Protein AF-A0A3M7RJP0-F1 (afdb_monomer)

Organism: Brachionus plicatilis (NCBI:txid10195)

Structure (mmCIF, N/CA/C/O backbone):
data_AF-A0A3M7RJP0-F1
#
_entry.id   AF-A0A3M7RJP0-F1
#
loop_
_atom_site.group_PDB
_atom_site.id
_atom_site.type_symbol
_atom_site.label_atom_id
_atom_site.label_alt_id
_atom_site.label_comp_id
_atom_site.label_asym_id
_atom_site.label_entity_id
_atom_site.label_seq_id
_atom_site.pdbx_PDB_ins_code
_atom_site.Cartn_x
_atom_site.Cartn_y
_atom_site.Cartn_z
_atom_site.occupancy
_atom_site.B_iso_or_equiv
_atom_site.auth_seq_id
_atom_site.auth_comp_id
_atom_site.auth_asym_id
_atom_site.auth_atom_id
_atom_site.pdbx_PDB_model_num
ATOM 1 N N . MET A 1 1 ? -23.416 -12.539 9.533 1.00 79.69 1 MET A N 1
ATOM 2 C CA . MET A 1 1 ? -23.923 -11.339 8.826 1.00 79.69 1 MET A CA 1
ATOM 3 C C . MET A 1 1 ? -22.806 -10.360 8.471 1.00 79.69 1 MET A C 1
ATOM 5 O O . MET A 1 1 ? -22.765 -9.941 7.326 1.00 79.69 1 MET A O 1
ATOM 9 N N . TYR A 1 2 ? -21.870 -10.059 9.382 1.00 86.31 2 TYR A N 1
ATOM 10 C CA . TYR A 1 2 ? -20.712 -9.186 9.112 1.00 86.31 2 TYR A CA 1
ATOM 11 C C . TYR A 1 2 ? -19.951 -9.527 7.819 1.00 86.31 2 TYR A C 1
ATOM 13 O O . TYR A 1 2 ? -19.851 -8.670 6.952 1.00 86.31 2 TYR A O 1
ATOM 21 N N . ASN A 1 3 ? -19.530 -10.786 7.627 1.00 87.31 3 ASN A N 1
ATOM 22 C CA . ASN A 1 3 ? -18.800 -11.200 6.417 1.00 87.31 3 ASN A CA 1
ATOM 23 C C . ASN A 1 3 ? -19.570 -10.924 5.116 1.00 87.31 3 ASN A C 1
ATOM 25 O O . ASN A 1 3 ? -18.966 -10.598 4.104 1.00 87.31 3 ASN A O 1
ATOM 29 N N . PHE A 1 4 ? -20.903 -11.029 5.142 1.00 92.12 4 PHE A N 1
ATOM 30 C CA . PHE A 1 4 ? -21.737 -10.737 3.976 1.00 92.12 4 PHE A CA 1
ATOM 31 C C . PHE A 1 4 ? -21.785 -9.233 3.682 1.00 92.12 4 PHE A C 1
ATOM 33 O O . PHE A 1 4 ? -21.627 -8.831 2.537 1.00 92.12 4 PHE A O 1
ATOM 40 N N . VAL A 1 5 ? -21.950 -8.396 4.714 1.00 91.25 5 VAL A N 1
ATOM 41 C CA . VAL A 1 5 ? -21.962 -6.929 4.569 1.00 91.25 5 VAL A CA 1
ATOM 42 C C . VAL A 1 5 ? -20.597 -6.414 4.120 1.00 91.25 5 VAL A C 1
ATOM 44 O O . VAL A 1 5 ? -20.521 -5.612 3.194 1.00 91.25 5 VAL A O 1
ATOM 47 N N . HIS A 1 6 ? -19.525 -6.907 4.739 1.00 89.19 6 HIS A N 1
ATOM 48 C CA . HIS A 1 6 ? -18.163 -6.556 4.363 1.00 89.19 6 HIS A CA 1
ATOM 49 C C . HIS A 1 6 ? -17.849 -6.997 2.927 1.00 89.19 6 HIS A C 1
ATOM 51 O O . HIS A 1 6 ? -17.358 -6.192 2.143 1.00 89.19 6 HIS A O 1
ATOM 57 N N . GLY A 1 7 ? -18.229 -8.225 2.551 1.00 90.38 7 GLY A N 1
ATOM 58 C CA . GLY A 1 7 ? -18.075 -8.724 1.184 1.00 90.38 7 GLY A CA 1
ATOM 59 C C . GLY A 1 7 ? -18.896 -7.938 0.156 1.00 90.38 7 GLY A C 1
ATOM 60 O O . GLY A 1 7 ? -18.452 -7.706 -0.960 1.00 90.38 7 GLY A O 1
ATOM 61 N N . PHE A 1 8 ? -20.093 -7.472 0.509 1.00 93.69 8 PHE A N 1
ATOM 62 C CA . PHE A 1 8 ? -20.869 -6.619 -0.391 1.00 93.69 8 PHE A CA 1
ATOM 63 C C . PHE A 1 8 ? -20.220 -5.237 -0.563 1.00 93.69 8 PHE A C 1
ATOM 65 O O . PHE A 1 8 ? -20.131 -4.727 -1.680 1.00 93.69 8 PHE A O 1
ATOM 72 N N . TYR A 1 9 ? -19.712 -4.656 0.528 1.00 92.56 9 TYR A N 1
ATOM 73 C CA . TYR A 1 9 ? -18.968 -3.399 0.497 1.00 92.56 9 TYR A CA 1
ATOM 74 C C . TYR A 1 9 ? -17.710 -3.492 -0.376 1.00 92.56 9 TYR A C 1
ATOM 76 O O . TYR A 1 9 ? -17.532 -2.641 -1.243 1.00 92.56 9 TYR A O 1
ATOM 84 N N . SER A 1 10 ? -16.884 -4.532 -0.218 1.00 91.19 10 SER A N 1
ATOM 85 C CA . SER A 1 10 ? -15.652 -4.692 -1.009 1.00 91.19 10 SER A CA 1
ATOM 86 C C . SER A 1 10 ? -15.925 -4.816 -2.510 1.00 91.19 10 SER A C 1
ATOM 88 O O . SER A 1 10 ? -15.149 -4.338 -3.342 1.00 91.19 10 SER A O 1
ATOM 90 N N . GLN A 1 11 ? -17.053 -5.426 -2.874 1.00 93.56 11 GLN A N 1
ATOM 91 C CA . GLN A 1 11 ? -17.460 -5.594 -4.267 1.00 93.56 11 GLN A CA 1
ATOM 92 C C . GLN A 1 11 ? -17.898 -4.255 -4.863 1.00 93.56 11 GLN A C 1
ATOM 94 O O . GLN A 1 11 ? -17.484 -3.910 -5.972 1.00 93.56 11 GLN A O 1
ATOM 99 N N . LEU A 1 12 ? -18.692 -3.480 -4.117 1.00 94.25 12 LEU A N 1
ATOM 100 C CA . LEU A 1 12 ? -19.081 -2.127 -4.515 1.00 94.25 12 LEU A CA 1
ATOM 101 C C . LEU A 1 12 ? -17.875 -1.196 -4.615 1.00 94.25 12 LEU A C 1
ATOM 103 O O . LEU A 1 12 ? -17.778 -0.432 -5.570 1.00 94.25 12 LEU A O 1
ATOM 107 N N . GLU A 1 13 ? -16.951 -1.282 -3.663 1.00 92.19 13 GLU A N 1
ATOM 108 C CA . GLU A 1 13 ? -15.703 -0.525 -3.664 1.00 92.19 13 GLU A CA 1
ATOM 109 C C . GLU A 1 13 ? -14.874 -0.834 -4.916 1.00 92.19 13 GLU A C 1
ATOM 111 O O . GLU A 1 13 ? -14.489 0.082 -5.640 1.00 92.19 13 GLU A O 1
ATOM 116 N N . SER A 1 14 ? -14.672 -2.117 -5.232 1.00 90.44 14 SER A N 1
ATOM 117 C CA . SER A 1 14 ? -13.931 -2.546 -6.426 1.00 90.44 14 SER A CA 1
ATOM 118 C C . SER A 1 14 ? -14.586 -2.043 -7.715 1.00 90.44 14 SER A C 1
ATOM 120 O O . SER A 1 14 ? -13.905 -1.526 -8.602 1.00 90.44 14 SER A O 1
ATOM 122 N N . TYR A 1 15 ? -15.915 -2.142 -7.815 1.00 94.44 15 TYR A N 1
ATOM 123 C CA . TYR A 1 15 ? -16.660 -1.613 -8.957 1.00 94.44 15 TYR A CA 1
ATOM 124 C C . TYR A 1 15 ? -16.533 -0.087 -9.066 1.00 94.44 15 TYR A C 1
ATOM 126 O O . TYR A 1 15 ? -16.269 0.432 -10.149 1.00 94.44 15 TYR A O 1
ATOM 134 N N . ALA A 1 16 ? -16.670 0.635 -7.952 1.00 92.44 16 ALA A N 1
ATOM 135 C CA . ALA A 1 16 ? -16.556 2.089 -7.916 1.00 92.44 16 ALA A CA 1
ATOM 136 C C . ALA A 1 16 ? -15.149 2.562 -8.309 1.00 92.44 16 ALA A C 1
ATOM 138 O O . ALA A 1 16 ? -15.024 3.485 -9.112 1.00 92.44 16 ALA A O 1
ATOM 139 N N . LEU A 1 17 ? -14.097 1.906 -7.807 1.00 91.88 17 LEU A N 1
ATOM 140 C CA . LEU A 1 17 ? -12.705 2.204 -8.162 1.00 91.88 17 LEU A CA 1
ATOM 141 C C . LEU A 1 17 ? -12.457 2.074 -9.667 1.00 91.88 17 LEU A C 1
ATOM 143 O O . LEU A 1 17 ? -11.788 2.927 -10.258 1.00 91.88 17 LEU A O 1
ATOM 147 N N . LEU A 1 18 ? -13.013 1.031 -10.288 1.00 92.19 18 LEU A N 1
ATOM 148 C CA . LEU A 1 18 ? -12.914 0.826 -11.731 1.00 92.19 18 LEU A CA 1
ATOM 149 C C . LEU A 1 18 ? -13.740 1.855 -12.506 1.00 92.19 18 LEU A C 1
ATOM 151 O O . LEU A 1 18 ? -13.224 2.462 -13.442 1.00 92.19 18 LEU A O 1
ATOM 155 N N . TYR A 1 19 ? -14.985 2.095 -12.095 1.00 92.88 19 TYR A N 1
ATOM 156 C CA . TYR A 1 19 ? -15.895 3.024 -12.767 1.00 92.88 19 TYR A CA 1
ATOM 157 C C . TYR A 1 19 ? -15.390 4.474 -12.741 1.00 92.88 19 TYR A C 1
ATOM 159 O O . TYR A 1 19 ? -15.470 5.182 -13.741 1.00 92.88 19 TYR A O 1
ATOM 167 N N . ILE A 1 20 ? -14.829 4.911 -11.611 1.00 91.88 20 ILE A N 1
ATOM 168 C CA . ILE A 1 20 ? -14.260 6.257 -11.440 1.00 91.88 20 ILE A CA 1
ATOM 169 C C . ILE A 1 20 ? -12.923 6.397 -12.189 1.00 91.88 20 ILE A C 1
ATOM 171 O O . ILE A 1 20 ? -12.443 7.509 -12.404 1.00 91.88 20 ILE A O 1
ATOM 175 N N . GLY A 1 21 ? -12.297 5.287 -12.593 1.00 92.06 21 GLY A N 1
ATOM 176 C CA . GLY A 1 21 ? -10.940 5.315 -13.126 1.00 92.06 21 GLY A CA 1
ATOM 177 C C . GLY A 1 21 ? -9.934 5.743 -12.056 1.00 92.06 21 GLY A C 1
ATOM 178 O O . GLY A 1 21 ? -8.995 6.490 -12.334 1.00 92.06 21 GLY A O 1
ATOM 179 N N . ALA A 1 22 ? -10.110 5.274 -10.818 1.00 90.75 22 ALA A N 1
ATOM 180 C CA . ALA A 1 22 ? -9.220 5.621 -9.714 1.00 90.75 22 ALA A CA 1
ATOM 181 C C . ALA A 1 22 ? -7.772 5.175 -9.984 1.00 90.75 22 ALA A C 1
ATOM 183 O O . ALA A 1 22 ? -6.837 5.896 -9.652 1.00 90.75 22 ALA A O 1
ATOM 184 N N . LEU A 1 23 ? -7.577 4.029 -10.649 1.00 90.62 23 LEU A N 1
ATOM 185 C CA . LEU A 1 23 ? -6.252 3.509 -11.009 1.00 90.62 23 LEU A CA 1
ATOM 186 C C . LEU A 1 23 ? -5.464 4.467 -11.927 1.00 90.62 23 LEU A C 1
ATOM 188 O O . LEU A 1 23 ? -4.384 4.899 -11.519 1.00 90.62 23 LEU A O 1
ATOM 192 N N . PRO A 1 24 ? -5.966 4.865 -13.119 1.00 92.50 24 PRO A N 1
ATOM 193 C CA . PRO A 1 24 ? -5.257 5.829 -13.961 1.00 92.50 24 PRO A CA 1
ATOM 194 C C . PRO A 1 24 ? -5.146 7.210 -13.304 1.00 92.50 24 PRO A C 1
ATOM 196 O O . PRO A 1 24 ? -4.149 7.903 -13.507 1.00 92.50 24 PRO A O 1
ATOM 199 N N . TYR A 1 25 ? -6.118 7.608 -12.478 1.00 92.88 25 TYR A N 1
ATOM 200 C CA . TYR A 1 25 ? -6.032 8.854 -11.718 1.00 92.88 25 TYR A CA 1
ATOM 201 C C . TYR A 1 25 ? -4.857 8.843 -10.727 1.00 92.88 25 TYR A C 1
ATOM 203 O O . TYR A 1 25 ? -4.023 9.749 -10.756 1.00 92.88 25 TYR A O 1
ATOM 211 N N . ILE A 1 26 ? -4.740 7.799 -9.899 1.00 93.31 26 ILE A N 1
ATOM 212 C CA . ILE A 1 26 ? -3.635 7.640 -8.942 1.00 93.31 26 ILE A CA 1
ATOM 213 C C . ILE A 1 26 ? -2.304 7.532 -9.687 1.00 93.31 26 ILE A C 1
ATOM 215 O O . ILE A 1 26 ? -1.337 8.170 -9.281 1.00 93.31 26 ILE A O 1
ATOM 219 N N . TRP A 1 27 ? -2.248 6.802 -10.802 1.00 93.50 27 TRP A 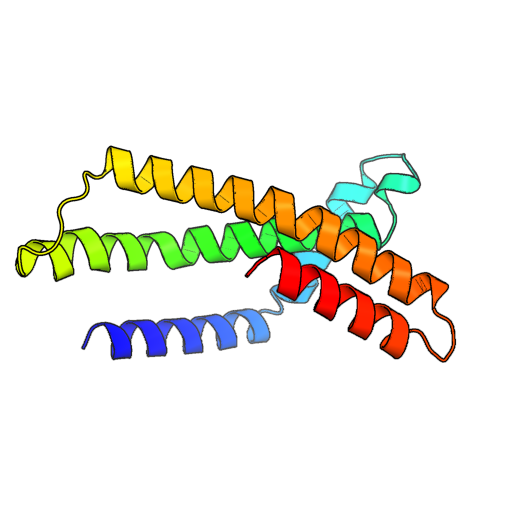N 1
ATOM 220 C CA . TRP A 1 27 ? -1.038 6.717 -11.623 1.00 93.50 27 TRP A CA 1
ATOM 221 C C . TRP A 1 27 ? -0.560 8.096 -12.103 1.00 93.50 27 TRP A C 1
ATOM 223 O O . TRP A 1 27 ? 0.612 8.440 -11.943 1.00 93.50 27 TRP A O 1
ATOM 233 N N . ASN A 1 28 ? -1.473 8.922 -12.618 1.00 92.88 28 ASN A N 1
ATOM 234 C CA . ASN A 1 28 ? -1.157 10.280 -13.066 1.00 92.88 28 ASN A CA 1
ATOM 235 C C . ASN A 1 28 ? -0.764 11.211 -11.911 1.00 92.88 28 ASN A C 1
ATOM 237 O O . ASN A 1 28 ? 0.069 12.101 -12.083 1.00 92.88 28 ASN A O 1
ATOM 241 N N . LEU A 1 29 ? -1.334 11.012 -10.720 1.00 92.44 29 LEU A N 1
ATOM 242 C CA . LEU A 1 29 ? -0.876 11.710 -9.519 1.00 92.44 29 LEU A CA 1
ATOM 243 C C . LEU A 1 29 ? 0.563 11.323 -9.164 1.00 92.44 29 LEU A C 1
ATOM 245 O O . LEU A 1 29 ? 1.367 12.208 -8.873 1.00 92.44 29 LEU A O 1
ATOM 249 N N . CYS A 1 30 ? 0.894 10.031 -9.232 1.00 92.94 30 CYS A N 1
ATOM 250 C CA . CYS A 1 30 ? 2.234 9.527 -8.937 1.00 92.94 30 CYS A CA 1
ATOM 251 C C . CYS A 1 30 ? 3.273 10.100 -9.905 1.00 92.94 30 CYS A C 1
ATOM 253 O O . CYS A 1 30 ? 4.306 10.616 -9.475 1.00 92.94 30 CYS A O 1
ATOM 255 N N . SER A 1 31 ? 2.983 10.056 -11.208 1.00 89.38 31 SER A N 1
ATOM 256 C CA . SER A 1 31 ? 3.879 10.593 -12.235 1.00 89.38 31 SER A CA 1
ATOM 257 C C . SER A 1 31 ? 4.062 12.105 -12.088 1.00 89.38 31 SER A C 1
ATOM 259 O O . SER A 1 31 ? 5.189 12.595 -12.152 1.00 89.38 31 SER A O 1
ATOM 261 N N . LYS A 1 32 ? 2.988 12.849 -11.788 1.00 90.56 32 LYS A N 1
ATOM 262 C CA . LYS A 1 32 ? 3.063 14.293 -11.531 1.00 90.56 32 LYS A CA 1
ATOM 263 C C . LYS A 1 32 ? 3.915 14.613 -10.301 1.00 90.56 32 LYS A C 1
ATOM 265 O O . LYS A 1 32 ? 4.734 15.524 -10.358 1.00 90.56 32 LYS A O 1
ATOM 270 N N . GLN A 1 33 ? 3.756 13.873 -9.205 1.00 89.25 33 GLN A N 1
ATOM 271 C CA . GLN A 1 33 ? 4.549 14.079 -7.989 1.00 89.25 33 GLN A CA 1
ATOM 272 C C . GLN A 1 33 ? 6.044 13.851 -8.218 1.00 89.25 33 GLN A C 1
ATOM 274 O O . GLN A 1 33 ? 6.853 14.673 -7.791 1.00 89.25 33 GLN A O 1
ATOM 279 N N . LEU A 1 34 ? 6.405 12.781 -8.928 1.00 87.75 34 LEU A N 1
ATOM 280 C CA . LEU A 1 34 ? 7.797 12.490 -9.276 1.00 87.75 34 LEU A CA 1
ATOM 281 C C . LEU A 1 34 ? 8.376 13.506 -10.265 1.00 87.75 34 LEU A C 1
ATOM 283 O O . LEU A 1 34 ? 9.533 13.883 -10.110 1.00 87.75 34 LEU A O 1
ATOM 287 N N . SER A 1 35 ? 7.562 14.042 -11.179 1.00 83.44 35 SER A N 1
ATOM 288 C CA . SER A 1 35 ? 8.008 15.049 -12.153 1.00 83.44 35 SER A CA 1
ATOM 289 C C . SER A 1 35 ? 8.460 16.378 -11.533 1.00 83.44 35 SER A C 1
ATOM 291 O O . SER A 1 35 ? 9.220 17.115 -12.158 1.00 83.44 35 SER A O 1
ATOM 293 N N . TYR A 1 36 ? 8.044 16.686 -10.295 1.00 82.69 36 TYR A N 1
ATOM 294 C CA . TYR A 1 36 ? 8.575 17.838 -9.554 1.00 82.69 36 TYR A CA 1
ATOM 295 C C . TYR A 1 36 ? 10.035 17.646 -9.130 1.00 82.69 36 TYR A C 1
ATOM 297 O O . TYR A 1 36 ? 10.732 18.626 -8.864 1.00 82.69 36 TYR A O 1
ATOM 305 N N . PHE A 1 37 ? 10.509 16.402 -9.068 1.00 83.12 37 PHE A N 1
ATOM 306 C CA . PHE A 1 37 ? 11.901 16.096 -8.796 1.00 83.12 37 PHE A CA 1
ATOM 307 C C . PHE A 1 37 ? 12.677 16.033 -10.116 1.00 83.12 37 PHE A C 1
ATOM 309 O O . PHE A 1 37 ? 12.362 15.266 -11.022 1.00 83.12 37 PHE A O 1
ATOM 316 N N . SER A 1 38 ? 13.740 16.830 -10.217 1.00 68.19 38 SER A N 1
ATOM 317 C CA . SER A 1 38 ? 14.587 16.943 -11.415 1.00 68.19 38 SER A CA 1
ATOM 318 C C . SER A 1 38 ? 15.510 15.739 -11.659 1.00 68.19 38 SER A C 1
ATOM 320 O O . SER A 1 38 ? 16.279 15.741 -12.616 1.00 68.19 38 SER A O 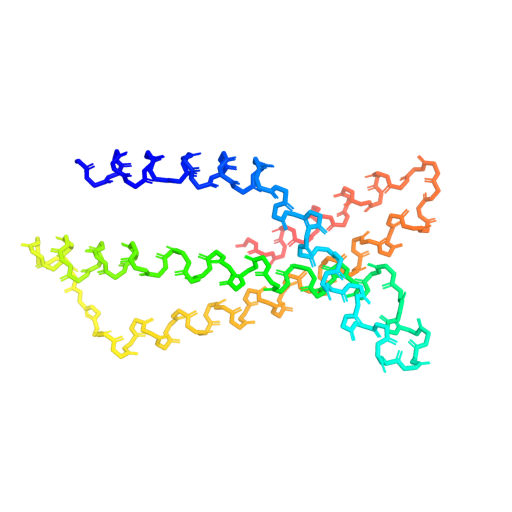1
ATOM 322 N N . SER A 1 39 ? 15.470 14.712 -10.804 1.00 77.19 39 SER A N 1
ATOM 323 C CA . SER A 1 39 ? 16.330 13.533 -10.930 1.00 77.19 39 SER A CA 1
ATOM 324 C C . SER A 1 39 ? 15.754 12.529 -11.929 1.00 77.19 39 SER A C 1
ATOM 326 O O . SER A 1 39 ? 14.647 12.024 -11.747 1.00 77.19 39 SER A O 1
ATOM 328 N N . GLU A 1 40 ? 16.536 12.170 -12.948 1.00 72.62 40 GLU A N 1
ATOM 329 C CA . GLU A 1 40 ? 16.167 11.155 -13.948 1.00 72.62 40 GLU A CA 1
ATOM 330 C C . GLU A 1 40 ? 15.880 9.779 -13.326 1.00 72.62 40 GLU A C 1
ATOM 332 O O . GLU A 1 40 ? 14.980 9.069 -13.769 1.00 72.62 40 GLU A O 1
ATOM 337 N N . TRP A 1 41 ? 16.574 9.429 -12.237 1.00 67.25 41 TRP A N 1
ATOM 338 C CA . TRP A 1 41 ? 16.322 8.195 -11.484 1.00 67.25 41 TRP A CA 1
ATOM 339 C C . TRP A 1 41 ? 14.927 8.172 -10.848 1.00 67.25 41 TRP A C 1
ATOM 341 O O . TRP A 1 41 ? 14.247 7.138 -10.837 1.00 67.25 41 TRP A O 1
ATOM 351 N N . LEU A 1 42 ? 14.477 9.325 -10.346 1.00 71.25 42 LEU A N 1
ATOM 352 C CA . LEU A 1 42 ? 13.152 9.472 -9.750 1.00 71.25 42 LEU A CA 1
ATOM 353 C C . LEU A 1 42 ? 12.051 9.484 -10.813 1.00 71.25 42 LEU A C 1
ATOM 355 O O . LEU A 1 42 ? 10.969 8.997 -10.529 1.00 71.25 42 LEU A O 1
ATOM 359 N N . ASN A 1 43 ? 12.331 9.914 -12.045 1.00 73.94 43 ASN A N 1
ATOM 360 C CA . ASN A 1 43 ? 11.364 9.888 -13.151 1.00 73.94 43 ASN A CA 1
ATOM 361 C C . ASN A 1 43 ? 11.293 8.549 -13.909 1.00 73.94 43 ASN A C 1
ATOM 363 O O . ASN A 1 43 ? 10.638 8.454 -14.946 1.00 73.94 43 ASN A O 1
ATOM 367 N N . SER A 1 44 ? 11.933 7.492 -13.403 1.00 85.25 44 SER A N 1
ATOM 368 C CA . SER A 1 44 ? 11.821 6.159 -13.997 1.00 85.25 44 SER A CA 1
ATOM 369 C C . SER A 1 44 ? 10.460 5.506 -13.702 1.00 85.25 44 SER A C 1
ATOM 371 O O . SER A 1 44 ? 9.879 5.680 -12.631 1.00 85.25 44 SER A O 1
ATOM 373 N N . GLU A 1 45 ? 9.963 4.674 -14.625 1.00 88.12 45 GLU A N 1
ATOM 374 C CA . GLU A 1 45 ? 8.699 3.931 -14.435 1.00 88.12 45 GLU A CA 1
ATOM 375 C C . GLU A 1 45 ? 8.707 3.034 -13.185 1.00 88.12 45 GLU A C 1
ATOM 377 O O . GLU A 1 45 ? 7.656 2.773 -12.601 1.00 88.12 45 GLU A O 1
ATOM 382 N N . ILE A 1 46 ? 9.888 2.570 -12.758 1.00 91.25 46 ILE A N 1
ATOM 383 C CA . ILE A 1 46 ? 10.042 1.764 -11.541 1.00 91.25 46 ILE A CA 1
ATOM 384 C C . ILE A 1 46 ? 9.723 2.625 -10.316 1.00 91.25 46 ILE A C 1
ATOM 386 O O . ILE A 1 46 ? 8.931 2.211 -9.474 1.00 91.25 46 ILE A O 1
ATOM 390 N N . SER A 1 47 ? 10.263 3.845 -10.244 1.00 91.06 47 SER A N 1
ATOM 391 C CA . SER A 1 47 ? 9.980 4.794 -9.161 1.00 91.06 47 SER A CA 1
ATOM 392 C C . SER A 1 47 ? 8.496 5.179 -9.112 1.00 91.06 47 SER A C 1
ATOM 394 O O . SER A 1 47 ? 7.911 5.200 -8.028 1.00 91.06 47 SER A O 1
ATOM 396 N N . ILE A 1 48 ? 7.859 5.398 -10.272 1.00 92.94 48 ILE A N 1
ATOM 397 C CA . ILE A 1 48 ? 6.408 5.659 -10.358 1.00 92.94 48 ILE A CA 1
ATOM 398 C C . ILE A 1 48 ? 5.615 4.459 -9.827 1.00 92.94 48 ILE A C 1
ATOM 400 O O . ILE A 1 48 ? 4.700 4.635 -9.025 1.00 92.94 48 ILE A O 1
ATOM 404 N N . SER A 1 49 ? 5.999 3.239 -10.209 1.00 94.06 49 SER A N 1
ATOM 405 C CA . SER A 1 49 ? 5.351 2.004 -9.746 1.00 94.06 49 SER A CA 1
ATOM 406 C C . SER A 1 49 ? 5.526 1.780 -8.239 1.00 94.06 49 SER A C 1
ATOM 408 O O . SER A 1 49 ? 4.587 1.366 -7.559 1.00 94.06 49 SER A O 1
ATOM 410 N N . CYS A 1 50 ? 6.701 2.101 -7.692 1.00 93.94 50 CYS A N 1
ATOM 411 C CA . CYS A 1 50 ? 6.970 2.067 -6.255 1.00 93.94 50 CYS A CA 1
ATOM 412 C C . CYS A 1 50 ? 6.100 3.071 -5.484 1.00 93.94 50 CYS A C 1
ATOM 414 O O . CYS A 1 50 ? 5.556 2.751 -4.429 1.00 93.94 50 CYS A O 1
ATOM 416 N N . LEU A 1 51 ? 5.922 4.281 -6.010 1.00 93.94 51 LEU A N 1
ATOM 417 C CA . LEU A 1 51 ? 5.033 5.262 -5.391 1.00 93.94 51 LEU A CA 1
ATOM 418 C C . LEU A 1 51 ? 3.563 4.818 -5.480 1.00 93.94 51 LEU A C 1
ATOM 420 O O . LEU A 1 51 ? 2.812 4.924 -4.509 1.00 93.94 51 LEU A O 1
ATOM 424 N N . PHE A 1 52 ? 3.173 4.260 -6.626 1.00 94.88 52 PHE A N 1
ATOM 425 C CA . PHE A 1 52 ? 1.836 3.727 -6.854 1.00 94.88 52 PHE A CA 1
ATOM 426 C C . PHE A 1 52 ? 1.488 2.611 -5.862 1.00 94.88 52 PHE A C 1
ATOM 428 O O . PHE A 1 52 ? 0.411 2.640 -5.263 1.00 94.88 52 PHE A O 1
ATOM 435 N N . ILE A 1 53 ? 2.403 1.663 -5.616 1.00 94.94 53 ILE A N 1
ATOM 436 C CA . ILE A 1 53 ? 2.150 0.590 -4.644 1.00 94.94 53 ILE A CA 1
ATOM 437 C C . ILE A 1 53 ? 2.043 1.127 -3.211 1.00 94.94 53 ILE A C 1
ATOM 439 O O . ILE A 1 53 ? 1.215 0.631 -2.452 1.00 94.94 53 ILE A O 1
ATOM 443 N N . ILE A 1 54 ? 2.792 2.177 -2.841 1.00 95.12 54 ILE A N 1
ATOM 444 C CA . ILE A 1 54 ? 2.641 2.832 -1.527 1.00 95.12 54 ILE A CA 1
ATOM 445 C C . ILE A 1 54 ? 1.230 3.400 -1.386 1.00 95.12 54 ILE A C 1
ATOM 447 O O . ILE A 1 54 ? 0.573 3.152 -0.374 1.00 95.12 54 ILE A O 1
ATOM 451 N N . TYR A 1 55 ? 0.740 4.118 -2.400 1.00 94.56 55 TYR A N 1
ATOM 452 C CA . TYR A 1 55 ? -0.626 4.638 -2.394 1.00 94.56 55 TYR A CA 1
ATOM 453 C C . TYR A 1 55 ? -1.666 3.530 -2.289 1.00 94.56 55 TYR A C 1
ATOM 455 O O . TYR A 1 55 ? -2.617 3.666 -1.522 1.00 94.56 55 TYR A O 1
ATOM 463 N N . PHE A 1 56 ? -1.471 2.425 -3.004 1.00 93.19 56 PHE A N 1
ATOM 464 C CA . PHE A 1 56 ? -2.390 1.295 -2.967 1.00 93.19 56 PHE A CA 1
ATOM 465 C C . PHE A 1 56 ? -2.412 0.603 -1.593 1.00 93.19 56 PHE A C 1
ATOM 467 O O . PHE A 1 56 ? -3.485 0.311 -1.064 1.00 93.19 56 PHE A O 1
ATOM 474 N N . ILE A 1 57 ? -1.245 0.413 -0.966 1.00 93.81 57 ILE A N 1
ATOM 475 C CA . ILE A 1 57 ? -1.135 -0.131 0.397 1.00 93.81 57 ILE A CA 1
ATOM 476 C C . ILE A 1 57 ? -1.814 0.804 1.402 1.00 93.81 57 ILE A C 1
ATOM 478 O O . ILE A 1 57 ? -2.592 0.345 2.235 1.00 93.81 57 ILE A O 1
ATOM 482 N N . LEU A 1 58 ? -1.552 2.112 1.323 1.00 94.62 58 LEU A N 1
ATOM 483 C CA . LEU A 1 58 ? -2.179 3.100 2.203 1.00 94.62 58 LEU A CA 1
ATOM 484 C C . LEU A 1 58 ? -3.697 3.129 2.032 1.00 94.62 58 LEU A C 1
ATOM 486 O O . LEU A 1 58 ? -4.418 3.147 3.026 1.00 94.62 58 LEU A O 1
ATOM 490 N N . TYR A 1 59 ? -4.174 3.095 0.789 1.00 93.81 59 TYR A N 1
ATOM 491 C CA . TYR A 1 59 ? -5.595 3.036 0.476 1.00 93.81 59 TYR A CA 1
ATOM 492 C C . TYR A 1 59 ? -6.252 1.819 1.137 1.00 93.81 59 TYR A C 1
ATOM 494 O O . TYR A 1 59 ? -7.191 1.989 1.913 1.00 93.81 59 TYR A O 1
ATOM 502 N N . GLY A 1 60 ? -5.703 0.617 0.926 1.00 91.94 60 GLY A N 1
ATOM 503 C CA . GLY A 1 60 ? -6.251 -0.609 1.512 1.00 91.94 60 GLY A CA 1
ATOM 504 C C . GLY A 1 60 ? -6.203 -0.623 3.043 1.00 91.94 60 GLY A C 1
ATOM 505 O O . GLY A 1 60 ? -7.119 -1.124 3.693 1.00 91.94 60 GLY A O 1
ATOM 506 N N . GLN A 1 61 ? -5.171 -0.025 3.643 1.00 93.25 61 GLN A N 1
ATOM 507 C CA . GLN A 1 61 ? -5.095 0.134 5.097 1.00 93.25 61 GLN A CA 1
ATOM 508 C C . GLN A 1 61 ? -6.183 1.078 5.614 1.00 93.25 61 GLN A C 1
ATOM 510 O O . GLN A 1 61 ? -6.856 0.754 6.587 1.00 93.25 61 GLN A O 1
ATOM 515 N N . ILE A 1 62 ? -6.411 2.213 4.951 1.00 93.19 62 ILE A N 1
ATOM 516 C CA . ILE A 1 62 ? -7.435 3.184 5.357 1.00 93.19 62 ILE A CA 1
ATOM 517 C C . ILE A 1 62 ? -8.846 2.606 5.202 1.00 93.19 62 ILE A C 1
ATOM 519 O O . ILE A 1 62 ? -9.667 2.788 6.102 1.00 93.19 62 ILE A O 1
ATOM 523 N N . THR A 1 63 ? -9.142 1.905 4.105 1.00 92.31 63 THR A N 1
ATOM 524 C CA . THR A 1 63 ? -10.480 1.337 3.878 1.00 92.31 63 THR A CA 1
ATOM 525 C C . THR A 1 63 ? -10.731 0.098 4.730 1.00 92.31 63 THR A C 1
ATOM 527 O O . THR A 1 63 ? -11.848 -0.091 5.206 1.00 92.31 63 THR A O 1
ATOM 530 N N . GLY A 1 64 ? -9.699 -0.704 5.012 1.00 90.31 64 GLY A N 1
ATOM 531 C CA . GLY A 1 64 ? -9.790 -1.902 5.851 1.00 90.31 64 GLY A CA 1
ATOM 532 C C . GLY A 1 64 ? -9.815 -1.638 7.361 1.00 90.31 64 GLY A C 1
ATOM 533 O O . GLY A 1 64 ? -10.418 -2.411 8.111 1.00 90.31 64 GLY A O 1
ATOM 534 N N . LEU A 1 65 ? -9.202 -0.551 7.838 1.00 92.06 65 LEU A N 1
ATOM 535 C CA . LEU A 1 65 ? -9.067 -0.267 9.273 1.00 92.06 65 LEU A CA 1
ATOM 536 C C . LEU A 1 65 ? -10.415 -0.133 10.015 1.00 92.06 65 LEU A C 1
ATOM 538 O O . LEU A 1 65 ? -10.549 -0.761 11.068 1.00 92.06 65 LEU A O 1
ATOM 542 N N . PRO A 1 66 ? -11.444 0.571 9.495 1.00 91.56 66 PRO A N 1
ATOM 543 C CA . PRO A 1 66 ? -12.766 0.621 10.125 1.00 91.56 66 PRO A CA 1
ATOM 544 C C . PRO A 1 66 ? -13.404 -0.764 10.284 1.00 91.56 66 PRO A C 1
ATOM 546 O O . PRO A 1 66 ? -13.957 -1.078 11.340 1.00 91.56 66 PRO A O 1
ATOM 549 N N . TRP A 1 67 ? -13.284 -1.616 9.260 1.00 92.19 67 TRP A N 1
ATOM 550 C CA . TRP A 1 67 ? -13.806 -2.983 9.288 1.00 92.19 67 TRP A CA 1
ATOM 551 C C . TRP A 1 67 ? -13.081 -3.839 10.320 1.00 92.19 67 TRP A C 1
ATOM 553 O O . TRP A 1 67 ? -13.736 -4.577 11.058 1.00 92.19 67 TRP A O 1
ATOM 563 N N . SER A 1 68 ? -11.758 -3.702 10.404 1.00 90.69 68 SER A N 1
ATOM 564 C CA . SER A 1 68 ? -10.925 -4.409 11.376 1.00 90.69 68 SER A CA 1
ATOM 565 C C . SER A 1 68 ? -11.220 -3.968 12.813 1.00 90.69 68 SER A C 1
ATOM 567 O O . SER A 1 68 ? -11.361 -4.811 13.699 1.00 90.69 68 SER A O 1
ATOM 569 N N . ILE A 1 69 ? -11.408 -2.666 13.057 1.00 91.94 69 ILE A N 1
ATOM 570 C CA . ILE A 1 69 ? -11.800 -2.150 14.378 1.00 91.94 69 ILE A CA 1
ATOM 571 C C . ILE A 1 69 ? -13.162 -2.712 14.789 1.00 91.94 69 ILE A C 1
ATOM 573 O O . ILE A 1 69 ? -13.303 -3.213 15.903 1.00 91.94 69 ILE A O 1
ATOM 577 N N . TYR A 1 70 ? -14.152 -2.671 13.89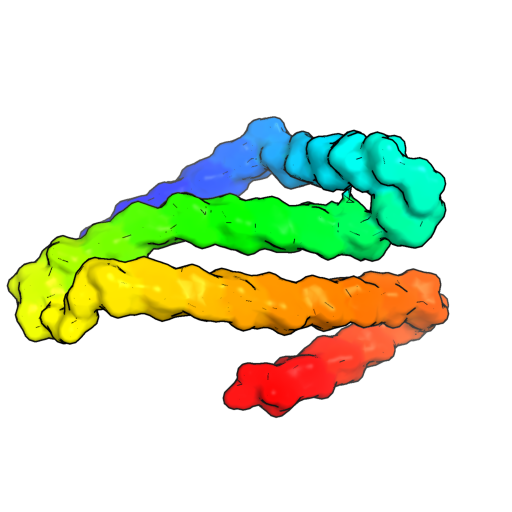3 1.00 91.69 70 TYR A N 1
ATOM 578 C CA . TYR A 1 70 ? -15.481 -3.211 14.177 1.00 91.69 70 TYR A CA 1
ATOM 579 C C . TYR A 1 70 ? -15.428 -4.712 14.485 1.00 91.69 70 TYR A C 1
ATOM 581 O O . TYR A 1 70 ? -16.062 -5.191 15.424 1.00 91.69 70 TYR A O 1
ATOM 589 N N . TYR A 1 71 ? -14.642 -5.467 13.722 1.00 90.38 71 TYR A N 1
ATOM 590 C CA . TYR A 1 71 ? -14.500 -6.897 13.946 1.00 90.38 71 TYR A CA 1
ATOM 591 C C . TYR A 1 71 ? -13.884 -7.214 15.318 1.00 90.38 71 TYR A C 1
ATOM 593 O O . TYR A 1 71 ? -14.492 -7.930 16.109 1.00 90.38 71 TYR A O 1
ATOM 601 N N . ASN A 1 72 ? -12.736 -6.622 15.653 1.00 89.94 72 ASN A N 1
ATOM 602 C CA . ASN A 1 72 ? -12.026 -6.953 16.892 1.00 89.94 72 ASN A CA 1
ATOM 603 C C . ASN A 1 72 ? -12.718 -6.380 18.148 1.00 89.94 72 ASN A C 1
ATOM 605 O O . ASN A 1 72 ? -12.936 -7.094 19.124 1.00 89.94 72 ASN A O 1
ATOM 609 N N . PHE A 1 73 ? -13.115 -5.104 18.133 1.00 92.12 73 PHE A N 1
ATOM 610 C CA . PHE A 1 73 ? -13.609 -4.409 19.336 1.00 92.12 73 PHE A CA 1
ATOM 611 C C . PHE A 1 73 ? -15.134 -4.430 19.500 1.00 92.12 73 PHE A C 1
ATOM 613 O O . PHE A 1 73 ? -15.641 -4.068 20.557 1.00 92.12 73 PHE A O 1
ATOM 620 N N . VAL A 1 74 ? -15.900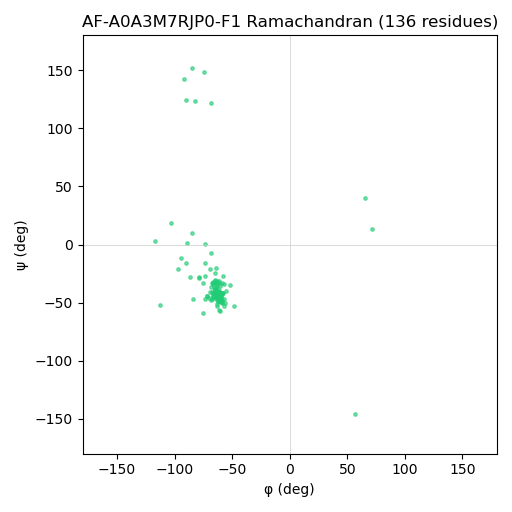 -4.841 18.481 1.00 89.62 74 VAL A N 1
ATOM 621 C CA . VAL A 1 74 ? -17.367 -4.972 18.602 1.00 89.62 74 VAL A CA 1
ATOM 622 C C . VAL A 1 74 ? -17.796 -6.428 18.523 1.00 89.62 74 VAL A C 1
ATOM 624 O O . VAL A 1 74 ? -18.521 -6.896 19.397 1.00 89.62 74 VAL A O 1
ATOM 627 N N . LEU A 1 75 ? -17.370 -7.161 17.493 1.00 90.62 75 LEU A N 1
ATOM 628 C CA . LEU A 1 75 ? -17.775 -8.559 17.322 1.00 90.62 75 LEU A CA 1
ATOM 629 C C . LEU A 1 75 ? -17.036 -9.485 18.288 1.00 90.62 75 LEU A C 1
ATOM 631 O O . LEU A 1 75 ? -17.683 -10.157 19.092 1.00 90.62 75 LEU A O 1
ATOM 635 N N . GLU A 1 76 ? -15.706 -9.522 18.242 1.00 90.44 76 GLU A N 1
ATOM 636 C CA . GLU A 1 76 ? -14.934 -10.450 19.077 1.00 90.44 76 GLU A CA 1
ATOM 637 C C . GLU A 1 76 ? -15.012 -10.106 20.565 1.00 90.44 76 GLU A C 1
ATOM 639 O O . GLU A 1 76 ? -15.105 -11.007 21.401 1.00 90.44 76 GLU A O 1
ATOM 644 N N . GLU A 1 77 ? -15.034 -8.817 20.908 1.00 90.69 77 GLU A N 1
ATOM 645 C CA . GLU A 1 77 ? -15.187 -8.364 22.293 1.00 90.69 77 GLU A CA 1
ATOM 646 C C . GLU A 1 77 ? -16.556 -8.740 22.875 1.00 90.69 77 GLU A C 1
ATOM 648 O O . GLU A 1 77 ? -16.629 -9.230 24.002 1.00 90.69 77 GLU A O 1
ATOM 653 N N . LYS A 1 78 ? -17.636 -8.655 22.083 1.00 88.69 78 LYS A N 1
ATOM 654 C CA . LYS A 1 78 ? -18.972 -9.125 22.494 1.00 88.69 78 LYS A CA 1
ATOM 655 C C . LYS A 1 78 ? -19.004 -10.624 22.800 1.00 88.69 78 LYS A C 1
ATOM 657 O O . LYS A 1 78 ? -19.783 -11.061 23.645 1.00 88.69 78 LYS A O 1
ATOM 662 N N . HIS A 1 79 ? -18.179 -11.411 22.117 1.00 89.38 79 HIS A N 1
ATOM 663 C CA . HIS A 1 79 ? -18.036 -12.844 22.370 1.00 89.38 79 HIS A CA 1
ATOM 664 C C . HIS A 1 79 ? -16.960 -13.172 23.423 1.00 89.38 79 HIS A C 1
ATOM 666 O O . HIS A 1 79 ? -16.744 -14.345 23.718 1.00 89.38 79 HIS A O 1
ATOM 672 N N . GLY A 1 80 ? -16.304 -12.163 24.007 1.00 89.06 80 GLY A N 1
ATOM 673 C CA . GLY A 1 80 ? -15.254 -12.334 25.015 1.00 89.06 80 GLY A CA 1
ATOM 674 C C . GLY A 1 80 ? -13.935 -12.893 24.471 1.00 89.06 80 GLY A C 1
ATOM 675 O O . GLY A 1 80 ? -13.085 -13.319 25.254 1.00 89.06 80 GLY A O 1
ATOM 676 N N . PHE A 1 81 ? -13.750 -12.914 23.147 1.00 89.38 81 PHE A N 1
ATOM 677 C CA . PHE A 1 81 ? -12.532 -13.421 22.511 1.00 89.38 81 PHE A CA 1
ATOM 678 C C . PHE A 1 81 ? -11.439 -12.358 22.383 1.00 89.38 81 PHE A C 1
ATOM 680 O O . PHE A 1 81 ? -10.256 -12.707 22.422 1.00 89.38 81 PHE A O 1
ATOM 687 N N . ASN A 1 82 ? -11.801 -11.074 22.282 1.00 89.38 82 ASN A N 1
ATOM 688 C CA . ASN A 1 82 ? -10.810 -10.009 22.174 1.00 89.38 82 ASN A CA 1
ATOM 689 C C . ASN A 1 82 ? 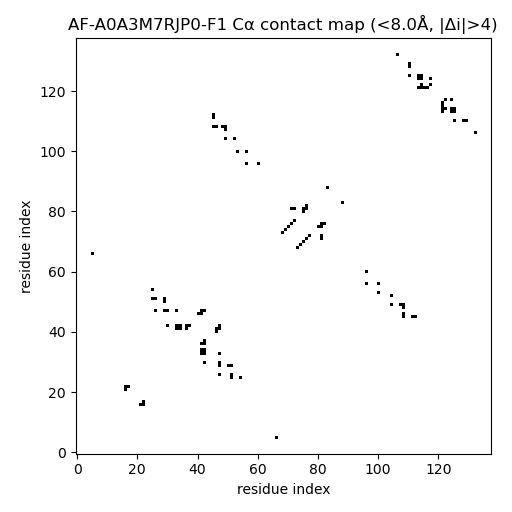-10.024 -9.852 23.488 1.00 89.38 82 ASN A C 1
ATOM 691 O O . ASN A 1 82 ? -10.588 -9.579 24.546 1.00 89.38 82 ASN A O 1
ATOM 695 N N . LYS A 1 83 ? -8.700 -9.998 23.407 1.00 88.06 83 LYS A N 1
ATOM 696 C CA . LYS A 1 83 ? -7.757 -9.751 24.514 1.00 88.06 83 LYS A CA 1
ATOM 697 C C . LYS A 1 83 ? -6.782 -8.612 24.218 1.00 88.06 83 LYS A C 1
ATOM 699 O O . LYS A 1 83 ? -5.868 -8.362 25.003 1.00 88.06 83 LYS A O 1
ATOM 704 N N . GLN A 1 84 ? -6.923 -7.957 23.069 1.00 90.62 84 GLN A N 1
ATOM 705 C CA . GLN A 1 84 ? -6.029 -6.895 22.635 1.00 90.62 84 GLN A CA 1
ATOM 706 C C . GLN A 1 84 ? -6.555 -5.533 23.087 1.00 90.62 84 GLN A C 1
ATOM 708 O O . GLN A 1 84 ? -7.749 -5.256 23.046 1.00 90.62 84 GLN A O 1
ATOM 713 N N . THR A 1 85 ? -5.647 -4.644 23.485 1.00 91.44 85 THR A N 1
ATOM 714 C CA . THR A 1 85 ? -5.993 -3.242 23.750 1.00 91.44 85 THR A CA 1
ATOM 715 C C . THR A 1 85 ? -5.962 -2.432 22.457 1.00 91.44 85 THR A C 1
ATOM 717 O O . THR A 1 85 ? -5.169 -2.718 21.558 1.00 91.44 85 THR A O 1
ATOM 720 N N . PHE A 1 86 ? -6.763 -1.366 22.371 1.00 90.06 86 PHE A N 1
ATOM 721 C CA . PHE A 1 86 ? -6.791 -0.484 21.195 1.00 90.06 86 PHE A CA 1
ATOM 722 C C . PHE A 1 86 ? -5.410 0.094 20.845 1.00 90.06 86 PHE A C 1
ATOM 724 O O . PHE A 1 86 ? -5.008 0.126 19.682 1.00 90.06 86 PHE A O 1
ATOM 731 N N . VAL A 1 87 ? -4.632 0.481 21.861 1.00 91.62 87 VAL A N 1
ATOM 732 C CA . VAL A 1 87 ? -3.264 0.988 21.674 1.00 91.62 87 VAL A CA 1
ATOM 733 C C . VAL A 1 87 ? -2.342 -0.093 21.106 1.00 91.62 87 VAL A C 1
ATOM 735 O O . VAL A 1 87 ? -1.520 0.203 20.239 1.00 91.62 87 VAL A O 1
ATOM 738 N N . PHE A 1 88 ? -2.463 -1.338 21.578 1.00 92.19 88 PHE A N 1
ATOM 739 C CA . PHE A 1 88 ? -1.684 -2.454 21.045 1.00 92.19 88 PHE A CA 1
ATOM 740 C C . PHE A 1 88 ? -2.073 -2.756 19.596 1.00 92.19 88 PHE A C 1
ATOM 742 O O . PHE A 1 88 ? -1.188 -2.847 18.749 1.00 92.19 88 PHE A O 1
ATOM 749 N N . PHE A 1 89 ? -3.372 -2.804 19.297 1.00 92.69 89 PHE A N 1
ATOM 750 C CA . PHE A 1 89 ? -3.898 -3.005 17.948 1.00 92.69 89 PHE A CA 1
ATOM 751 C C . PHE A 1 89 ? -3.374 -1.952 16.962 1.00 92.69 89 PHE A C 1
ATOM 753 O O . PHE A 1 89 ? -2.837 -2.305 15.914 1.00 92.69 89 PHE A O 1
ATOM 760 N N . MET A 1 90 ? -3.454 -0.659 17.291 1.00 93.56 90 MET A N 1
ATOM 761 C CA . MET A 1 90 ? -2.960 0.399 16.396 1.00 93.56 90 MET A CA 1
ATOM 762 C C . MET A 1 90 ? -1.443 0.321 16.190 1.00 93.56 90 MET A C 1
ATOM 764 O O . MET A 1 90 ? -0.961 0.476 15.067 1.00 93.56 90 MET A O 1
ATOM 768 N N . LYS A 1 91 ? -0.680 0.036 17.254 1.00 93.19 91 LYS A N 1
ATOM 769 C CA . LYS A 1 91 ? 0.775 -0.157 17.152 1.00 93.19 91 LYS A CA 1
ATOM 770 C C . LYS A 1 91 ? 1.129 -1.365 16.286 1.00 93.19 91 LYS A C 1
ATOM 772 O O . LYS A 1 91 ? 2.081 -1.286 15.515 1.00 93.19 91 LYS A O 1
ATOM 777 N N . ASP A 1 92 ? 0.394 -2.463 16.416 1.00 93.00 92 ASP A N 1
ATOM 778 C CA . ASP A 1 92 ? 0.605 -3.675 15.626 1.00 93.00 92 ASP A CA 1
ATOM 779 C C . ASP A 1 92 ? 0.283 -3.445 14.144 1.00 93.00 92 ASP A C 1
ATOM 781 O O . ASP A 1 92 ? 1.101 -3.761 13.282 1.00 93.00 92 ASP A O 1
ATOM 785 N N . ASN A 1 93 ? -0.840 -2.787 13.839 1.00 92.94 93 ASN A N 1
ATOM 786 C CA . ASN A 1 93 ? -1.197 -2.433 12.463 1.00 92.94 93 A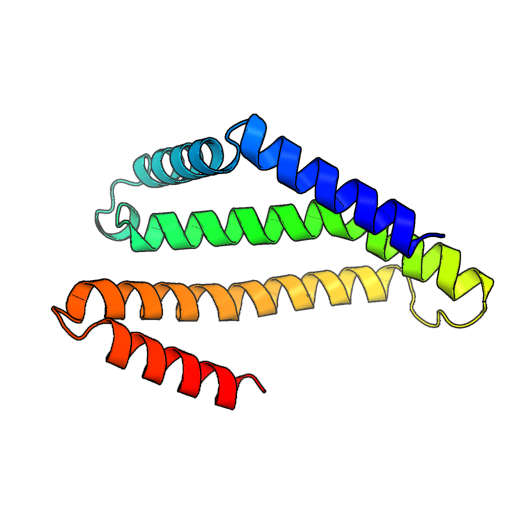SN A CA 1
ATOM 787 C C . ASN A 1 93 ? -0.156 -1.511 11.815 1.00 92.94 93 ASN A C 1
ATOM 789 O O . ASN A 1 93 ? 0.244 -1.749 10.678 1.00 92.94 93 ASN A O 1
ATOM 793 N N . LEU A 1 94 ? 0.348 -0.507 12.541 1.00 94.50 94 LEU A N 1
ATOM 794 C CA . LEU A 1 94 ? 1.393 0.378 12.021 1.00 94.50 94 LEU A CA 1
ATOM 795 C C . LEU A 1 94 ? 2.695 -0.390 11.747 1.00 94.50 94 LEU A C 1
ATOM 797 O O . LEU A 1 94 ? 3.307 -0.207 10.697 1.00 94.50 94 LEU A O 1
ATOM 801 N N . LYS A 1 95 ? 3.102 -1.293 12.648 1.00 94.25 95 LYS A N 1
ATOM 802 C CA . LYS A 1 95 ? 4.273 -2.156 12.425 1.00 94.25 95 LYS A CA 1
ATOM 803 C C . LYS A 1 95 ? 4.092 -3.048 11.199 1.00 94.25 95 LYS A C 1
ATOM 805 O O . LYS A 1 95 ? 4.993 -3.112 10.369 1.00 94.25 95 LYS A O 1
ATOM 810 N N . LYS A 1 96 ? 2.932 -3.695 11.062 1.00 93.31 96 LYS A N 1
ATOM 811 C CA . LYS A 1 96 ? 2.596 -4.526 9.897 1.00 93.31 96 LYS A CA 1
ATOM 812 C C . LYS A 1 96 ? 2.640 -3.723 8.601 1.00 93.31 96 LYS A C 1
ATOM 814 O O . LYS A 1 96 ? 3.199 -4.203 7.622 1.00 93.31 96 LYS A O 1
ATOM 819 N N . LEU A 1 97 ? 2.122 -2.496 8.612 1.00 94.44 97 LEU A N 1
ATOM 820 C CA . LEU A 1 97 ? 2.168 -1.583 7.472 1.00 94.44 97 LEU A CA 1
ATOM 821 C C . LEU A 1 97 ? 3.613 -1.248 7.083 1.00 94.44 97 LEU A C 1
ATOM 823 O O . LEU A 1 97 ? 3.970 -1.386 5.915 1.00 94.44 97 LEU A O 1
ATOM 827 N N . LEU A 1 98 ? 4.459 -0.875 8.048 1.00 94.75 98 LEU A N 1
ATOM 828 C CA . LEU A 1 98 ? 5.868 -0.565 7.783 1.00 94.75 98 LEU A CA 1
ATOM 829 C C . LEU A 1 98 ? 6.631 -1.770 7.229 1.00 94.75 98 LEU A C 1
ATOM 831 O O . LEU A 1 98 ? 7.359 -1.631 6.250 1.00 94.75 98 LEU A O 1
ATOM 835 N N . VAL A 1 99 ? 6.447 -2.951 7.824 1.00 93.75 99 VAL A N 1
ATOM 836 C CA . VAL A 1 99 ? 7.078 -4.192 7.348 1.00 93.75 99 VAL A CA 1
ATOM 837 C C . VAL A 1 99 ? 6.583 -4.545 5.946 1.00 93.75 99 VAL A C 1
ATOM 839 O O . VAL A 1 99 ? 7.388 -4.872 5.078 1.00 93.75 99 VAL A O 1
ATOM 842 N N . SER A 1 100 ? 5.277 -4.422 5.697 1.00 91.62 100 SER A N 1
ATOM 843 C CA . SER A 1 100 ? 4.681 -4.674 4.385 1.00 91.62 100 SER A CA 1
ATOM 844 C C . SER A 1 100 ? 5.282 -3.765 3.315 1.00 91.62 100 SER A C 1
ATOM 846 O O . SER A 1 100 ? 5.715 -4.278 2.288 1.00 91.62 100 SER A O 1
ATOM 848 N N . MET A 1 101 ? 5.395 -2.459 3.575 1.00 93.50 101 MET A N 1
ATOM 849 C CA . MET A 1 101 ? 6.022 -1.512 2.645 1.00 93.50 101 MET A CA 1
ATOM 850 C C . MET A 1 101 ? 7.509 -1.804 2.432 1.00 93.50 101 MET A C 1
ATOM 852 O O . MET A 1 101 ? 7.988 -1.779 1.298 1.00 93.50 101 MET A O 1
ATOM 856 N N . ALA A 1 102 ? 8.238 -2.099 3.512 1.00 93.69 102 ALA A N 1
ATOM 857 C CA . ALA A 1 102 ? 9.666 -2.391 3.459 1.00 93.69 102 ALA A CA 1
ATOM 858 C C . ALA A 1 102 ? 9.980 -3.649 2.638 1.00 93.69 102 ALA A C 1
ATOM 860 O O . ALA A 1 102 ? 11.027 -3.701 2.001 1.00 93.69 102 ALA A O 1
ATOM 861 N N . LEU A 1 103 ? 9.080 -4.637 2.626 1.00 92.50 103 LEU A N 1
ATOM 862 C CA . LEU A 1 103 ? 9.211 -5.838 1.800 1.00 92.50 103 LEU A CA 1
ATOM 863 C C . LEU A 1 103 ? 8.693 -5.614 0.375 1.00 92.50 103 LEU A C 1
ATOM 865 O O . LEU A 1 103 ? 9.374 -5.961 -0.588 1.00 92.50 103 LEU A O 1
ATOM 869 N N . SER A 1 104 ? 7.513 -5.010 0.209 1.00 91.81 104 SER A N 1
ATOM 870 C CA . SER A 1 104 ? 6.867 -4.885 -1.103 1.00 91.81 104 SER A CA 1
ATOM 871 C C . SER A 1 104 ? 7.656 -4.008 -2.071 1.00 91.81 104 SER A C 1
ATOM 873 O O . SER A 1 104 ? 7.721 -4.319 -3.257 1.00 91.81 104 SER A O 1
ATOM 875 N N . LEU A 1 105 ? 8.262 -2.923 -1.582 1.00 93.44 105 LEU A N 1
ATOM 876 C CA . LEU A 1 105 ? 9.014 -1.975 -2.405 1.00 93.44 105 LEU A CA 1
ATOM 877 C C . LEU A 1 105 ? 10.230 -2.600 -3.111 1.00 93.44 105 LEU A C 1
ATOM 879 O O . LEU A 1 105 ? 10.281 -2.532 -4.340 1.00 93.44 105 LEU A O 1
ATOM 883 N N . PRO A 1 106 ? 11.196 -3.225 -2.407 1.00 93.31 106 PRO A N 1
ATOM 884 C CA . PRO A 1 106 ? 12.348 -3.839 -3.061 1.00 93.31 106 PRO A CA 1
ATOM 885 C C . PRO A 1 106 ? 11.950 -5.029 -3.936 1.00 93.31 106 PRO A C 1
ATOM 887 O O . PRO A 1 106 ? 12.512 -5.188 -5.018 1.00 93.31 106 PRO A O 1
ATOM 890 N N . ILE A 1 107 ? 10.960 -5.829 -3.516 1.00 94.06 107 ILE A N 1
ATOM 891 C CA . ILE A 1 107 ? 10.462 -6.958 -4.315 1.00 94.06 107 ILE A CA 1
ATOM 892 C C . ILE A 1 107 ? 9.890 -6.451 -5.643 1.00 94.06 107 ILE A C 1
ATOM 894 O O . ILE A 1 107 ? 10.254 -6.964 -6.701 1.00 94.06 107 ILE A O 1
ATOM 898 N N . LEU A 1 108 ? 9.037 -5.422 -5.606 1.00 94.50 108 LEU A N 1
ATOM 899 C CA . LEU A 1 108 ? 8.445 -4.837 -6.808 1.00 94.50 108 LEU A CA 1
ATOM 900 C C . LEU A 1 108 ? 9.511 -4.200 -7.705 1.00 94.50 108 LEU A C 1
ATOM 902 O O . LEU A 1 108 ? 9.509 -4.427 -8.913 1.00 94.50 108 LEU A O 1
ATOM 906 N N . ALA A 1 109 ? 10.434 -3.431 -7.124 1.00 93.75 109 ALA A N 1
ATOM 907 C CA . ALA A 1 109 ? 11.489 -2.763 -7.877 1.00 93.75 109 ALA A CA 1
ATOM 908 C C . ALA A 1 109 ? 12.382 -3.766 -8.624 1.00 93.75 109 ALA A C 1
ATOM 910 O O . ALA A 1 109 ? 12.636 -3.594 -9.818 1.00 93.75 109 ALA A O 1
ATOM 911 N N . LEU A 1 110 ? 12.807 -4.839 -7.948 1.00 93.56 110 LEU A N 1
ATOM 912 C CA . LEU A 1 110 ? 13.608 -5.908 -8.548 1.00 93.56 110 LEU A CA 1
ATOM 913 C C . LEU A 1 110 ? 12.825 -6.684 -9.607 1.00 93.56 110 LEU A C 1
ATOM 915 O O . LEU A 1 110 ? 13.367 -6.963 -10.674 1.00 93.56 110 LEU A O 1
ATOM 919 N N . LEU A 1 111 ? 11.550 -6.987 -9.355 1.00 94.50 111 LEU A N 1
ATOM 920 C CA . LEU A 1 111 ? 10.698 -7.665 -10.329 1.00 94.50 111 LEU A CA 1
ATOM 921 C C . LEU A 1 111 ? 10.574 -6.850 -11.622 1.00 94.50 111 LEU A C 1
ATOM 923 O O . LEU A 1 111 ? 10.793 -7.380 -12.710 1.00 94.50 111 LEU A O 1
ATOM 927 N N . LEU A 1 112 ? 10.267 -5.555 -11.512 1.00 92.75 112 LEU A N 1
ATOM 928 C CA . LEU A 1 112 ? 10.159 -4.670 -12.673 1.00 92.75 112 LEU A CA 1
ATOM 929 C C . LEU A 1 112 ? 11.498 -4.521 -13.398 1.00 92.75 112 LEU A C 1
ATOM 931 O O . LEU A 1 112 ? 11.530 -4.485 -14.627 1.00 92.75 112 LEU A O 1
ATOM 935 N N . TYR A 1 113 ? 12.604 -4.480 -12.659 1.00 92.81 113 TYR A N 1
ATOM 936 C CA . TYR A 1 113 ? 13.940 -4.455 -13.242 1.00 92.81 113 TYR A CA 1
ATOM 937 C C . TYR A 1 113 ? 14.241 -5.724 -14.058 1.00 92.81 113 TYR A C 1
ATOM 939 O O . TYR A 1 113 ? 14.706 -5.626 -15.194 1.00 92.81 113 TYR A O 1
ATOM 947 N N . ILE A 1 114 ? 13.904 -6.907 -13.530 1.00 91.88 114 ILE A N 1
ATOM 948 C CA . ILE A 1 114 ? 14.042 -8.189 -14.241 1.00 91.88 114 ILE A CA 1
ATOM 949 C C . ILE A 1 114 ? 13.192 -8.198 -15.512 1.00 91.88 114 ILE A C 1
ATOM 951 O O . ILE A 1 114 ? 13.674 -8.617 -16.562 1.00 91.88 114 ILE A O 1
ATOM 955 N N . ILE A 1 115 ? 11.956 -7.699 -15.443 1.00 91.81 115 ILE A N 1
ATOM 956 C CA . ILE A 1 115 ? 11.066 -7.623 -16.609 1.00 91.81 115 ILE A CA 1
ATOM 957 C C . ILE A 1 115 ? 11.665 -6.721 -17.697 1.00 91.81 115 ILE A C 1
ATOM 959 O O . ILE A 1 115 ? 11.630 -7.085 -18.869 1.00 91.81 115 ILE A O 1
ATOM 963 N N . LYS A 1 116 ? 12.265 -5.582 -17.328 1.00 89.56 116 LYS A N 1
ATOM 964 C CA . LYS A 1 116 ? 12.873 -4.652 -18.296 1.00 89.56 116 LYS A CA 1
ATOM 965 C C . LYS A 1 116 ? 14.099 -5.216 -19.014 1.00 89.56 116 LYS A C 1
ATOM 967 O O . LYS A 1 116 ? 14.333 -4.856 -20.163 1.00 89.56 116 LYS A O 1
ATOM 972 N N . ILE A 1 117 ? 14.885 -6.061 -18.349 1.00 90.88 117 ILE A N 1
ATOM 973 C CA . ILE A 1 117 ? 16.137 -6.612 -18.902 1.00 90.88 117 ILE A CA 1
ATOM 974 C C . ILE A 1 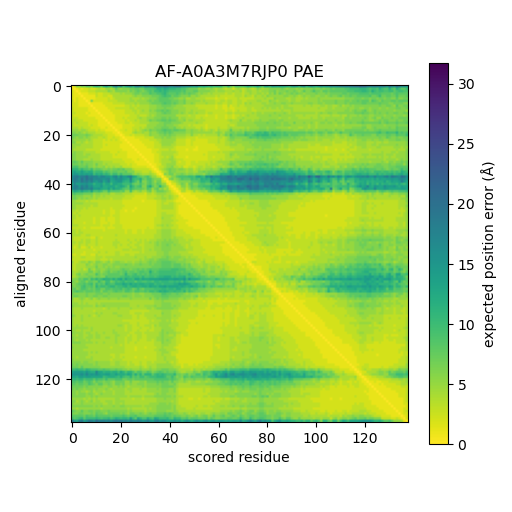117 ? 15.944 -8.009 -19.508 1.00 90.88 117 ILE A C 1
ATOM 976 O O . ILE A 1 117 ? 16.741 -8.435 -20.339 1.00 90.88 117 ILE A O 1
ATOM 980 N N . GLY A 1 118 ? 14.890 -8.727 -19.123 1.00 83.00 118 GLY A N 1
ATOM 981 C CA . GLY A 1 118 ? 14.740 -10.159 -19.377 1.00 83.00 118 GLY A CA 1
ATOM 982 C C . GLY A 1 118 ? 14.543 -10.596 -20.835 1.00 83.00 118 GLY A C 1
ATOM 983 O O . GLY A 1 118 ? 14.559 -11.801 -21.088 1.00 83.00 118 GLY A O 1
ATOM 984 N N . GLY A 1 119 ? 14.374 -9.670 -21.787 1.00 88.12 119 GLY A N 1
ATOM 985 C CA . GLY A 1 119 ? 14.206 -9.987 -23.214 1.00 88.12 119 GLY A CA 1
ATOM 986 C C . GLY A 1 119 ? 13.022 -10.927 -23.476 1.00 88.12 119 GLY A C 1
ATOM 987 O O . GLY A 1 119 ? 12.033 -10.879 -22.754 1.00 88.12 119 GLY A O 1
ATOM 988 N N . ASP A 1 120 ? 13.123 -11.822 -24.462 1.00 90.12 120 ASP A N 1
ATOM 989 C CA . ASP A 1 120 ? 12.027 -12.741 -24.834 1.00 90.12 120 ASP A CA 1
ATOM 990 C C . ASP A 1 120 ? 11.667 -13.760 -23.734 1.00 90.12 120 ASP A C 1
ATOM 992 O O . ASP A 1 120 ? 10.533 -14.234 -23.657 1.00 90.12 120 ASP A O 1
ATOM 996 N N . TYR A 1 121 ? 12.615 -14.075 -22.843 1.00 92.25 121 TYR A N 1
ATOM 997 C CA . TYR A 1 121 ? 12.449 -15.050 -21.758 1.00 92.25 121 TYR A CA 1
ATOM 998 C C . TYR A 1 121 ? 12.234 -14.399 -20.382 1.00 92.25 121 TYR A C 1
ATOM 1000 O O . TYR A 1 121 ? 12.377 -15.065 -19.352 1.00 92.25 121 TYR A O 1
ATOM 1008 N N . PHE A 1 122 ? 11.853 -13.114 -20.336 1.00 92.12 122 PHE A N 1
ATOM 1009 C CA . PHE A 1 122 ? 11.665 -12.356 -19.090 1.00 92.12 122 PHE A CA 1
ATOM 1010 C C . PHE A 1 122 ? 10.754 -13.063 -18.075 1.00 92.12 122 PHE A C 1
ATOM 1012 O O . PHE A 1 122 ? 10.991 -13.001 -16.868 1.00 92.12 122 PHE A O 1
ATOM 1019 N N . PHE A 1 123 ? 9.732 -13.771 -18.562 1.00 91.56 123 PHE A N 1
ATOM 1020 C CA . PHE A 1 123 ? 8.758 -14.475 -17.735 1.00 91.56 123 PHE A CA 1
ATOM 1021 C C . PHE A 1 123 ? 9.391 -15.606 -16.909 1.00 91.56 123 PHE A C 1
ATOM 1023 O O . PHE A 1 123 ? 8.969 -15.824 -15.776 1.00 91.56 123 PHE A O 1
ATOM 1030 N N . ILE A 1 124 ? 10.426 -16.286 -17.426 1.00 93.94 124 ILE A N 1
ATOM 1031 C CA . ILE A 1 124 ? 11.134 -17.354 -16.700 1.00 93.94 124 ILE A CA 1
ATOM 1032 C C . ILE A 1 124 ? 11.911 -16.749 -15.532 1.00 93.94 124 ILE A C 1
ATOM 1034 O O . ILE A 1 124 ? 11.803 -17.224 -14.402 1.00 93.94 124 ILE A O 1
ATOM 1038 N N . TYR A 1 125 ? 12.655 -15.668 -15.782 1.00 93.00 125 TYR A N 1
ATOM 1039 C CA . TYR A 1 125 ? 13.422 -14.979 -14.743 1.00 93.00 125 TYR A CA 1
ATOM 1040 C C . TYR A 1 125 ? 12.511 -14.387 -13.662 1.00 93.00 125 TYR A C 1
ATOM 1042 O O . TYR A 1 125 ? 12.785 -14.547 -12.472 1.00 93.00 125 TYR A O 1
ATOM 1050 N N . ALA A 1 126 ? 11.401 -13.761 -14.061 1.00 93.88 126 ALA A N 1
ATOM 1051 C CA . ALA A 1 126 ? 10.399 -13.240 -13.136 1.00 93.88 126 ALA A CA 1
ATOM 1052 C C . ALA A 1 126 ? 9.770 -14.360 -12.289 1.00 93.88 126 ALA A C 1
ATOM 1054 O O . ALA A 1 126 ? 9.628 -14.211 -11.076 1.00 93.88 126 ALA A O 1
ATOM 1055 N N . TRP A 1 127 ? 9.445 -15.502 -12.903 1.00 95.31 127 TRP A N 1
ATOM 1056 C CA . TRP A 1 127 ? 8.881 -16.656 -12.203 1.00 95.31 127 TRP A CA 1
ATOM 1057 C C . TRP A 1 127 ? 9.850 -17.250 -11.172 1.00 95.31 127 TRP A C 1
ATOM 1059 O O . TRP A 1 127 ? 9.458 -17.473 -10.024 1.00 95.31 127 TRP A O 1
ATOM 1069 N N . VAL A 1 128 ? 11.122 -17.452 -11.539 1.00 95.75 128 VAL A N 1
ATOM 1070 C CA . VAL A 1 128 ? 12.155 -17.935 -10.604 1.00 95.75 128 VAL A CA 1
ATOM 1071 C C . VAL A 1 128 ? 12.333 -16.952 -9.447 1.00 95.75 128 VAL A C 1
ATOM 1073 O O . VAL A 1 128 ? 12.351 -17.368 -8.289 1.00 95.75 128 VAL A O 1
ATOM 1076 N N . PHE A 1 129 ? 12.408 -15.651 -9.739 1.00 95.31 129 PHE A N 1
ATOM 1077 C CA . PHE A 1 129 ? 12.534 -14.613 -8.718 1.00 95.31 129 PHE A CA 1
ATOM 1078 C C . PHE A 1 129 ? 11.364 -14.633 -7.725 1.00 95.31 129 PHE A C 1
ATOM 1080 O O . PHE A 1 129 ? 11.593 -14.700 -6.518 1.00 95.31 129 PHE A O 1
ATOM 1087 N N . ILE A 1 130 ? 10.119 -14.650 -8.213 1.00 94.25 130 ILE A N 1
ATOM 1088 C CA . ILE A 1 130 ? 8.922 -14.712 -7.357 1.00 94.25 130 ILE A CA 1
ATOM 1089 C C . ILE A 1 130 ? 8.915 -15.998 -6.523 1.00 94.25 130 ILE A C 1
ATOM 1091 O O . ILE A 1 130 ? 8.578 -15.958 -5.341 1.00 94.25 130 ILE A O 1
ATOM 1095 N N . THR A 1 131 ? 9.332 -17.125 -7.104 1.00 95.56 131 THR A N 1
ATOM 1096 C CA . THR A 1 131 ? 9.405 -18.408 -6.390 1.00 95.56 131 THR A CA 1
ATOM 1097 C C . THR A 1 131 ? 10.392 -18.333 -5.226 1.00 95.56 131 THR A C 1
ATOM 1099 O O . THR A 1 131 ? 10.031 -18.676 -4.100 1.00 95.56 131 THR A O 1
ATOM 1102 N N . ILE A 1 132 ? 11.602 -17.813 -5.455 1.00 95.94 132 ILE A N 1
ATOM 1103 C CA . ILE A 1 132 ? 12.609 -17.617 -4.399 1.00 95.94 132 ILE A CA 1
ATOM 1104 C C . ILE A 1 132 ? 12.077 -16.686 -3.305 1.00 95.94 132 ILE A C 1
ATOM 1106 O O . ILE A 1 132 ? 12.153 -17.022 -2.125 1.00 95.94 132 ILE A O 1
ATOM 1110 N N . VAL A 1 133 ? 11.503 -15.541 -3.686 1.00 94.62 133 VAL A N 1
ATOM 1111 C CA . VAL A 1 133 ? 10.934 -14.581 -2.730 1.00 94.62 133 VAL A CA 1
ATOM 1112 C C . VAL A 1 133 ? 9.832 -15.231 -1.892 1.00 94.62 133 VAL A C 1
ATOM 1114 O O . VAL A 1 133 ? 9.812 -15.047 -0.677 1.00 94.62 133 VAL A O 1
ATOM 1117 N N . SER A 1 134 ? 8.951 -16.026 -2.508 1.00 92.38 134 SER A N 1
ATOM 1118 C CA . SER A 1 134 ? 7.884 -16.732 -1.791 1.00 92.38 134 SER A CA 1
ATOM 1119 C C . SER A 1 134 ? 8.432 -17.727 -0.768 1.00 92.38 134 SER A C 1
ATOM 1121 O O . SER A 1 134 ? 7.996 -17.700 0.374 1.00 92.38 134 SER A O 1
ATOM 1123 N N . LEU A 1 135 ? 9.447 -18.522 -1.124 1.00 94.06 135 LEU A N 1
ATOM 1124 C CA . LEU A 1 135 ? 10.070 -19.496 -0.221 1.00 94.06 135 LEU A CA 1
ATOM 1125 C C . LEU A 1 135 ? 10.782 -18.848 0.969 1.00 94.06 135 LEU A C 1
ATOM 1127 O O . LEU A 1 135 ? 10.841 -19.449 2.033 1.00 94.06 135 LEU A O 1
ATOM 1131 N N . VAL A 1 136 ? 11.332 -17.646 0.793 1.00 93.00 136 VAL A N 1
ATOM 1132 C CA . VAL A 1 136 ? 11.968 -16.883 1.880 1.00 93.00 136 VAL A CA 1
ATOM 1133 C C . VAL A 1 136 ? 10.934 -16.193 2.777 1.00 93.00 136 VAL A C 1
ATOM 1135 O O . VAL A 1 136 ? 11.214 -15.929 3.943 1.00 93.00 136 VAL A O 1
ATOM 1138 N N . SER A 1 137 ? 9.763 -15.858 2.227 1.00 84.12 137 SER A N 1
ATOM 1139 C CA . SER A 1 137 ? 8.709 -15.110 2.929 1.00 84.12 137 SER A CA 1
ATOM 1140 C C . SER A 1 137 ? 7.709 -16.000 3.680 1.00 84.12 137 SER A C 1
ATOM 1142 O O . SER A 1 137 ? 6.944 -15.476 4.490 1.00 84.12 137 SER A O 1
ATOM 1144 N N . ILE A 1 138 ? 7.675 -17.299 3.366 1.00 73.06 138 ILE A N 1
ATOM 1145 C CA . ILE A 1 138 ? 6.898 -18.348 4.050 1.00 73.06 138 ILE A CA 1
ATOM 1146 C C . ILE A 1 138 ? 7.644 -18.801 5.306 1.00 73.06 138 ILE A C 1
ATOM 1148 O O . ILE A 1 138 ? 6.965 -18.957 6.347 1.00 73.06 138 ILE A O 1
#

pLDDT: mean 90.74, std 5.2, range [67.25, 95.94]

Mean predicted aligned error: 5.06 Å

Secondary structure (DSSP, 8-state):
-HHHHHHHHHHHHHHHHHHTTHHHHHHHHHHHHHHTS--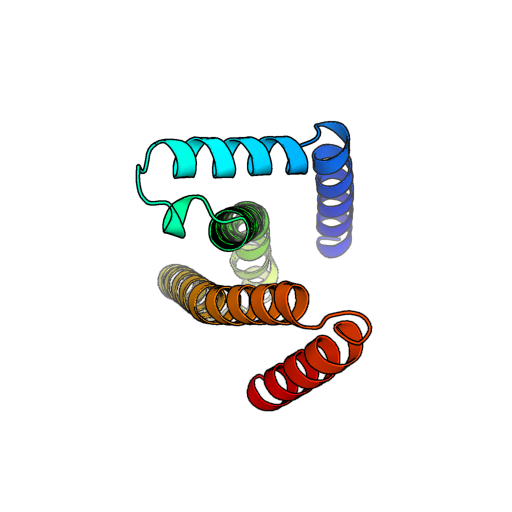TTTTSHHHH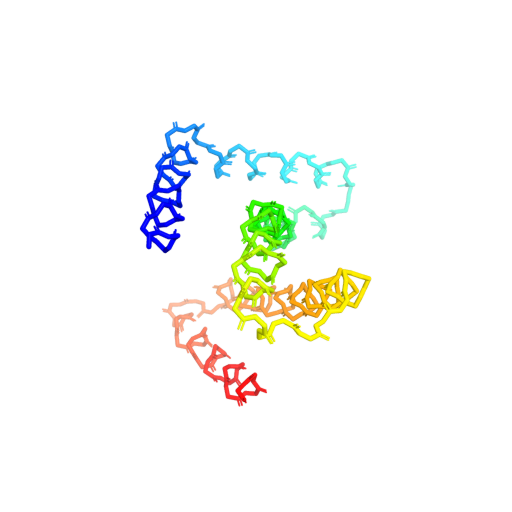HHHHHHHHHHHHHHHHHHHHHHIIIIIIHHTT-----HHHHHHHHHHHHHHHHHHHHHHHHHHHHHHHH-GGGHHHHHHHHHHHHHHHH-

InterPro domains:
  IPR032456 CAAX prenyl protease 1, N-terminal [PF16491] (2-137)

Nearest PDB structures (foldseek):
  5syt-assembly1_A  TM=9.638E-01  e=8.709E-09  Homo sapiens
  6bh8-assembly2_B  TM=9.638E-01  e=1.277E-08  Homo sapiens
  2ypt-assembly4_E  TM=9.660E-01  e=1.760E-07  Homo sapiens
  4aw6-assembly1_A  TM=9.673E-01  e=3.392E-07  Homo sapiens
  2ypt-assembly2_A  TM=9.654E-01  e=3.582E-07  Homo sapiens

Radius of gyration: 18.93 Å; Cα contacts (8 Å, |Δi|>4): 65; chains: 1; bounding box: 40×37×50 Å

Sequence (138 aa):
MYNFVHGFYSQLESYALLYIGALPYIWNLCSKQLSYFSSEWLNSEISISCLFIIYFILYGQITGLPWSIYYNFVLEEKHGFNKQTFVFFMKDNLKKLLVSMALSLPILALLLYIIKIGGDYFFIYAWVFITIVSLVSI

Solvent-accessible surface area (backbone atoms only — not comparable to full-atom values): 7635 Å² total; per-residue (Å²): 110,66,70,58,54,53,52,51,49,55,50,52,49,54,50,48,41,60,74,72,39,44,64,66,50,52,47,53,52,34,48,54,61,32,64,74,47,90,46,71,76,50,61,30,71,56,46,33,50,48,49,41,50,51,52,51,53,51,48,51,48,64,67,44,44,64,56,51,48,46,43,47,70,51,52,32,38,73,71,68,68,51,84,74,50,72,72,56,50,54,54,50,51,52,51,51,50,53,53,49,51,66,49,50,44,59,54,50,46,52,45,53,49,42,53,74,69,35,63,99,56,15,68,59,58,43,50,53,51,52,52,54,53,48,68,74,73,107

Foldseek 3Di:
DLVVVVVVVVVVVVVVCVVVVVLVVLLVVLQVVLVVDPDPVSNDPLVSVLSSVLVVLVVCLVVCVVSVCCCQVPVCVVVVNRPDDPVRVVVVSVVVSVVCSVLVSVLSSVLVVLCVPVPPNSVVVSVVSVVVSVVVVD